Protein AF-A0A356KX65-F1 (afdb_monomer)

Sequence (88 aa):
MIGKLCGRLFVTAFLGVFVAVGWGLAFQAYQEGQAGSGSLSWPTADATVVASEVGETDRGWQPHVVYSYVHEGEQFVSERYSFGKDDR

Mean predicted aligned error: 12.09 Å

Solvent-accessible surface area (backbone atoms only — not comparable to full-atom values): 5406 Å² total; per-residue (Å²): 117,66,69,64,52,56,52,50,53,50,52,52,52,50,50,52,52,52,51,53,53,52,49,53,54,50,51,51,53,49,53,55,48,50,57,54,56,55,56,77,70,57,78,91,61,76,65,44,80,77,43,79,48,75,45,81,48,104,89,42,80,43,67,43,59,32,41,35,35,58,57,97,88,42,82,46,66,56,71,90,56,60,94,77,70,79,90,122

Structure (mmCIF, N/CA/C/O backbone):
data_AF-A0A356KX65-F1
#
_entry.id   AF-A0A356KX65-F1
#
loop_
_atom_site.group_PDB
_atom_site.id
_atom_site.type_symbol
_atom_site.label_atom_id
_atom_site.label_alt_id
_atom_site.label_comp_id
_atom_site.label_asym_id
_atom_site.label_entity_id
_atom_site.label_seq_id
_atom_site.pdbx_PDB_ins_code
_atom_site.Cartn_x
_atom_site.Cartn_y
_atom_site.Cartn_z
_atom_site.occupancy
_atom_site.B_iso_or_equiv
_atom_site.auth_seq_id
_atom_site.auth_comp_id
_atom_site.auth_asym_id
_atom_site.auth_atom_id
_atom_site.pdbx_PDB_model_num
ATOM 1 N N . MET A 1 1 ? 33.938 15.858 -33.977 1.00 59.25 1 MET A N 1
ATOM 2 C CA . MET A 1 1 ? 33.217 16.770 -33.053 1.00 59.25 1 MET A CA 1
ATOM 3 C C . MET A 1 1 ? 31.748 16.367 -32.851 1.00 59.25 1 MET A C 1
ATOM 5 O O . MET A 1 1 ? 31.307 16.348 -31.712 1.00 59.25 1 MET A O 1
ATOM 9 N N . ILE A 1 2 ? 31.035 15.945 -33.904 1.00 64.94 2 ILE A N 1
ATOM 10 C CA . ILE A 1 2 ? 29.611 15.534 -33.885 1.00 64.94 2 ILE A CA 1
ATOM 11 C C . ILE A 1 2 ? 29.282 14.382 -32.911 1.00 64.94 2 ILE A C 1
ATOM 13 O O . ILE A 1 2 ? 28.327 14.488 -32.148 1.00 64.94 2 ILE A O 1
ATOM 17 N N . GLY A 1 3 ? 30.109 13.331 -32.835 1.00 68.25 3 GLY A N 1
ATOM 18 C CA . GLY A 1 3 ? 29.840 12.183 -31.949 1.00 68.25 3 GLY A CA 1
ATOM 19 C C . GLY A 1 3 ? 29.805 12.517 -30.449 1.00 68.25 3 GLY A C 1
ATOM 20 O O . GLY A 1 3 ? 29.021 11.940 -29.702 1.00 68.25 3 GLY A O 1
ATOM 21 N N . LYS A 1 4 ? 30.589 13.511 -30.003 1.00 75.19 4 LYS A N 1
ATOM 22 C CA . LYS A 1 4 ? 30.576 13.979 -28.604 1.00 75.19 4 LYS A CA 1
ATOM 23 C C . LYS A 1 4 ? 29.302 14.765 -28.268 1.00 75.19 4 LYS A C 1
ATOM 25 O O . LYS A 1 4 ? 28.873 14.753 -27.119 1.00 75.19 4 LYS A O 1
ATOM 30 N N . LEU A 1 5 ? 28.701 15.432 -29.256 1.00 80.12 5 LEU A N 1
ATOM 31 C CA . LEU A 1 5 ? 27.467 16.200 -29.083 1.00 80.12 5 LEU A CA 1
ATOM 32 C C . LEU A 1 5 ? 26.246 15.271 -29.024 1.00 80.12 5 LEU A C 1
ATOM 34 O O . LEU A 1 5 ? 25.448 15.382 -28.098 1.00 80.12 5 LEU A O 1
ATOM 38 N N . CYS A 1 6 ? 26.158 14.293 -29.933 1.00 80.12 6 CYS A N 1
ATOM 39 C CA . CYS A 1 6 ? 25.104 13.272 -29.908 1.00 80.12 6 CYS A CA 1
ATOM 40 C C . CYS A 1 6 ? 25.155 12.419 -28.632 1.00 80.12 6 CYS A C 1
ATOM 42 O O . CYS A 1 6 ? 24.117 12.176 -28.025 1.00 80.12 6 CYS A O 1
ATOM 44 N N . GLY A 1 7 ? 26.355 12.032 -28.178 1.00 85.00 7 GLY A N 1
ATOM 45 C CA . GLY A 1 7 ? 26.517 11.293 -26.923 1.00 85.00 7 GLY A CA 1
ATOM 46 C C . GLY A 1 7 ? 26.044 12.084 -25.701 1.00 85.00 7 GLY A C 1
ATOM 47 O O . GLY A 1 7 ? 25.332 11.547 -24.860 1.00 85.00 7 GLY A O 1
ATOM 48 N N . ARG A 1 8 ? 26.366 13.383 -25.620 1.00 89.88 8 ARG A N 1
ATOM 49 C CA . ARG A 1 8 ? 25.892 14.246 -24.523 1.00 89.88 8 ARG A CA 1
ATOM 50 C C . ARG A 1 8 ? 24.378 14.432 -24.545 1.00 89.88 8 ARG A C 1
ATOM 52 O O . ARG A 1 8 ? 23.763 14.351 -23.493 1.00 89.88 8 ARG A O 1
ATOM 59 N N . LEU A 1 9 ? 23.783 14.643 -25.719 1.00 89.19 9 LEU A N 1
ATOM 60 C CA . LEU A 1 9 ? 22.328 14.773 -25.850 1.00 89.19 9 LEU A CA 1
ATOM 61 C C . LEU A 1 9 ? 21.606 13.496 -25.416 1.00 89.19 9 LEU A C 1
ATOM 63 O O . LEU A 1 9 ? 20.629 13.575 -24.678 1.00 89.19 9 LEU A O 1
ATOM 67 N N . PHE A 1 10 ? 22.123 12.332 -25.812 1.00 92.69 10 PHE A N 1
ATOM 68 C CA . PHE A 1 10 ? 21.576 11.046 -25.392 1.00 92.69 10 PHE A CA 1
ATOM 69 C C . PHE A 1 10 ? 21.660 10.854 -23.874 1.00 92.69 10 PHE A C 1
ATOM 71 O O . PHE A 1 10 ? 20.662 10.513 -23.249 1.00 92.69 10 PHE A O 1
ATOM 78 N N . VAL A 1 11 ? 22.821 11.125 -23.267 1.00 93.50 11 VAL A N 1
ATOM 79 C CA . VAL A 1 11 ? 23.003 10.994 -21.812 1.00 93.50 11 VAL A CA 1
ATOM 80 C C . VAL A 1 11 ? 22.080 11.942 -21.050 1.00 93.50 11 VAL A C 1
ATOM 82 O O . VAL A 1 11 ? 21.448 11.520 -20.087 1.00 93.50 11 VAL A O 1
ATOM 85 N N . THR A 1 12 ? 21.947 13.196 -21.488 1.00 94.69 12 THR A N 1
ATOM 86 C CA . THR A 1 12 ? 21.040 14.158 -20.847 1.00 94.69 12 THR A CA 1
ATOM 87 C C . THR A 1 12 ? 19.579 13.733 -20.980 1.00 94.69 12 THR A C 1
ATOM 89 O O . THR A 1 12 ? 18.836 13.810 -20.004 1.00 94.69 12 THR A O 1
ATOM 92 N N . ALA A 1 13 ? 19.163 13.249 -22.155 1.00 93.88 13 ALA A N 1
ATOM 93 C CA . ALA A 1 13 ? 17.804 12.760 -22.369 1.00 93.88 13 ALA A CA 1
ATOM 94 C C . ALA A 1 13 ? 17.507 11.524 -21.507 1.00 93.88 13 ALA A C 1
ATOM 96 O O . ALA A 1 13 ? 16.484 11.477 -20.828 1.00 93.88 13 ALA A O 1
ATOM 97 N N . PHE A 1 14 ? 18.430 10.560 -21.475 1.00 96.19 14 PHE A N 1
ATOM 98 C CA . PHE A 1 14 ? 18.306 9.363 -20.649 1.00 96.19 14 PHE A CA 1
ATOM 99 C C . PHE A 1 14 ? 18.234 9.708 -19.159 1.00 96.19 14 PHE A C 1
ATOM 101 O O . PHE A 1 14 ? 17.345 9.224 -18.465 1.00 96.19 14 PHE A O 1
ATOM 108 N N . LEU A 1 15 ? 19.121 10.583 -18.674 1.00 96.62 15 LEU A N 1
ATOM 109 C CA . LEU A 1 15 ? 19.115 11.021 -17.280 1.00 96.62 15 LEU A CA 1
ATOM 110 C C . LEU A 1 15 ? 17.804 11.735 -16.929 1.00 96.62 15 LEU A C 1
ATOM 112 O O . LEU A 1 15 ? 17.249 11.490 -15.864 1.00 96.62 15 LEU A O 1
ATOM 116 N N . GLY A 1 16 ? 17.284 12.569 -17.833 1.00 96.31 16 GLY A N 1
ATOM 117 C CA . GLY A 1 16 ? 15.996 13.237 -17.651 1.00 96.31 16 GLY A CA 1
ATOM 118 C C . GLY A 1 16 ? 14.845 12.245 -17.476 1.00 96.31 16 GLY A C 1
ATOM 119 O O . GLY A 1 16 ? 14.075 12.363 -16.526 1.00 96.31 16 GLY A O 1
ATOM 120 N N . VAL A 1 17 ? 14.768 11.227 -18.339 1.00 96.44 17 VAL A N 1
ATOM 121 C CA . VAL A 1 17 ? 13.756 10.163 -18.228 1.00 96.44 17 VAL A CA 1
ATOM 122 C C . VAL A 1 17 ? 13.946 9.357 -16.945 1.00 96.44 17 VAL A C 1
ATOM 124 O O . VAL A 1 17 ? 12.980 9.116 -16.227 1.00 96.44 17 VAL A O 1
ATOM 127 N N . PHE A 1 18 ? 15.183 8.978 -16.624 1.00 97.06 18 PHE A N 1
ATOM 128 C CA . PHE A 1 18 ? 15.494 8.206 -15.426 1.00 97.06 18 PHE A CA 1
ATOM 129 C C . PHE A 1 18 ? 15.074 8.940 -14.147 1.00 97.06 18 PHE A C 1
ATOM 131 O O . PHE A 1 18 ? 14.431 8.352 -13.282 1.00 97.06 18 PHE A O 1
ATOM 138 N N . VAL A 1 19 ? 15.378 10.238 -14.048 1.00 97.06 19 VAL A N 1
ATOM 139 C CA . VAL A 1 19 ? 14.976 11.069 -12.906 1.00 97.06 19 VAL A CA 1
ATOM 140 C C . VAL A 1 19 ? 13.457 11.213 -12.840 1.00 97.06 19 VAL A C 1
ATOM 142 O O . VAL A 1 19 ? 12.897 11.083 -11.756 1.00 97.06 19 VAL A O 1
ATOM 145 N N . ALA A 1 20 ? 12.776 11.425 -13.970 1.00 96.38 20 A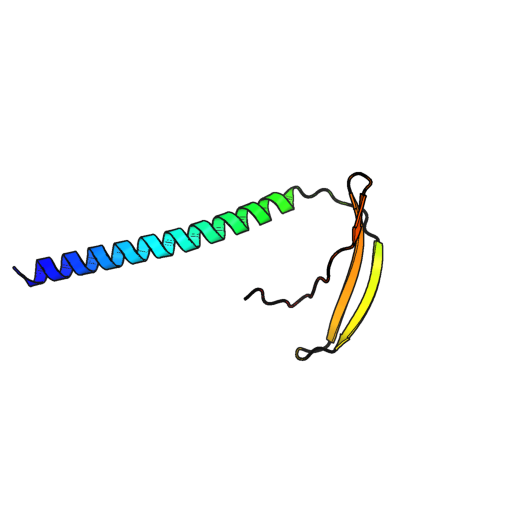LA A N 1
ATOM 146 C CA . ALA A 1 20 ? 11.318 11.547 -13.995 1.00 96.38 20 ALA A CA 1
ATOM 147 C C . ALA A 1 20 ? 10.619 10.261 -13.521 1.00 96.38 20 ALA A C 1
ATOM 149 O O . ALA A 1 20 ? 9.724 10.317 -12.678 1.00 96.38 20 ALA A O 1
ATOM 150 N N . VAL A 1 21 ? 11.062 9.100 -14.012 1.00 96.75 21 VAL A N 1
ATOM 151 C CA . VAL A 1 21 ? 10.529 7.795 -13.591 1.00 96.75 21 VAL A CA 1
ATOM 152 C C . VAL A 1 21 ? 10.851 7.528 -12.122 1.00 96.75 21 VAL A C 1
ATOM 154 O O . VAL A 1 21 ? 9.960 7.164 -11.357 1.00 96.75 21 VAL A O 1
ATOM 157 N N . GLY A 1 22 ? 12.100 7.757 -11.705 1.00 95.25 22 GLY A N 1
ATOM 158 C CA . GLY A 1 22 ? 12.520 7.578 -10.316 1.00 95.25 22 GLY A CA 1
ATOM 159 C C . GLY A 1 22 ? 11.721 8.447 -9.345 1.00 95.25 22 GLY A C 1
ATOM 160 O O . GLY A 1 22 ? 11.306 7.967 -8.294 1.00 95.25 22 GLY A O 1
ATOM 161 N N . TRP A 1 23 ? 11.436 9.697 -9.719 1.00 96.56 23 TRP A N 1
ATOM 162 C CA . TRP A 1 23 ? 10.603 10.597 -8.923 1.00 96.56 23 TRP A CA 1
ATOM 163 C C . TRP A 1 23 ? 9.158 10.107 -8.816 1.00 96.56 23 TRP A C 1
ATOM 165 O O . TRP A 1 23 ? 8.585 10.137 -7.729 1.00 96.56 23 TRP A O 1
ATOM 175 N N . GLY A 1 24 ? 8.575 9.623 -9.917 1.00 94.94 24 GLY A N 1
ATOM 176 C CA . GLY A 1 24 ? 7.225 9.054 -9.916 1.00 94.94 24 GLY A CA 1
ATOM 177 C C . GLY A 1 24 ? 7.096 7.863 -8.965 1.00 94.94 24 GLY A C 1
ATOM 178 O O . GLY A 1 24 ? 6.191 7.835 -8.134 1.00 94.94 24 GLY A O 1
ATOM 179 N N . LEU A 1 25 ? 8.05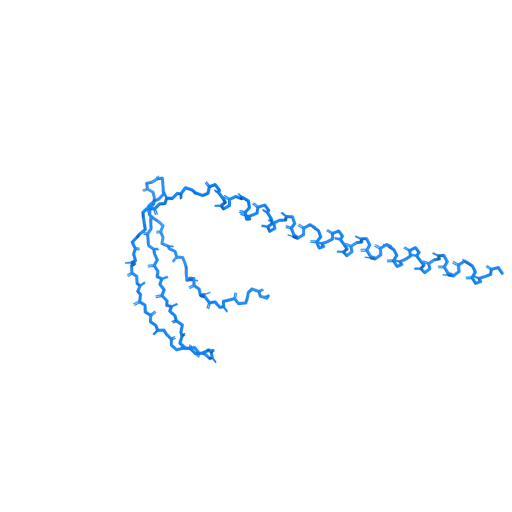0 6.929 -9.022 1.00 93.94 25 LEU A N 1
ATOM 180 C CA . LEU A 1 25 ? 8.084 5.767 -8.128 1.00 93.94 25 LEU A CA 1
ATOM 181 C C . LEU A 1 25 ? 8.290 6.170 -6.663 1.00 93.94 25 LEU A C 1
ATOM 183 O O . LEU A 1 25 ? 7.602 5.664 -5.781 1.00 93.94 25 LEU A O 1
ATOM 187 N N . ALA A 1 26 ? 9.204 7.108 -6.394 1.00 93.25 26 ALA A N 1
ATOM 188 C CA . ALA A 1 26 ? 9.439 7.605 -5.041 1.00 93.25 26 ALA A CA 1
ATOM 189 C C . ALA A 1 26 ? 8.194 8.293 -4.457 1.00 93.25 26 ALA A C 1
ATOM 1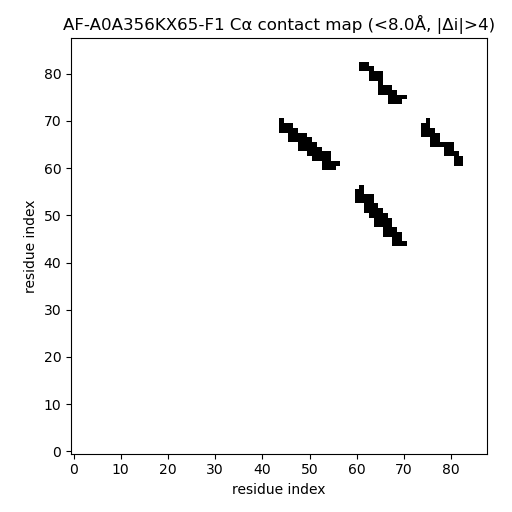91 O O . ALA A 1 26 ? 7.886 8.116 -3.281 1.00 93.25 26 ALA A O 1
ATOM 192 N N . PHE A 1 27 ? 7.458 9.047 -5.276 1.00 93.25 27 PHE A N 1
ATOM 193 C CA . PHE A 1 27 ? 6.220 9.698 -4.862 1.00 93.25 27 PHE A CA 1
ATOM 194 C C . PHE A 1 27 ? 5.115 8.688 -4.533 1.00 93.25 27 PHE A C 1
ATOM 196 O O . PHE A 1 27 ? 4.441 8.843 -3.517 1.00 93.25 27 PHE A O 1
ATOM 203 N N . GLN A 1 28 ? 4.966 7.633 -5.338 1.00 89.44 28 GLN A N 1
ATOM 204 C CA . GLN A 1 28 ? 4.017 6.553 -5.062 1.00 89.44 28 GLN A CA 1
ATOM 205 C C . GLN A 1 28 ? 4.356 5.831 -3.750 1.00 89.44 28 GLN A C 1
ATOM 207 O O . GLN A 1 28 ? 3.513 5.741 -2.860 1.00 89.44 28 GLN A O 1
ATOM 212 N N . ALA A 1 29 ? 5.619 5.427 -3.581 1.00 88.00 29 ALA A N 1
ATOM 213 C CA . ALA A 1 29 ? 6.087 4.781 -2.356 1.00 88.00 29 ALA A CA 1
ATOM 214 C C . ALA A 1 29 ? 5.909 5.677 -1.118 1.00 88.00 29 ALA A C 1
ATOM 216 O O . ALA A 1 29 ? 5.593 5.195 -0.033 1.00 88.00 29 ALA A O 1
ATOM 217 N N . TYR A 1 30 ? 6.081 6.993 -1.270 1.00 89.12 30 TYR A N 1
ATOM 218 C CA . TYR A 1 30 ? 5.839 7.945 -0.191 1.00 89.12 30 TYR A CA 1
ATOM 219 C C . TYR A 1 30 ? 4.361 8.007 0.218 1.00 89.12 30 TYR A C 1
ATOM 221 O O . TYR A 1 30 ? 4.067 8.034 1.412 1.00 89.12 30 TYR A O 1
ATOM 229 N N . GLN A 1 31 ? 3.424 7.999 -0.736 1.00 85.75 31 GLN A N 1
ATOM 230 C CA . GLN A 1 31 ? 1.991 7.983 -0.418 1.00 85.75 31 GLN A CA 1
ATOM 231 C C . GLN A 1 31 ? 1.579 6.703 0.311 1.00 85.75 31 GLN A C 1
ATOM 233 O O . GLN A 1 31 ? 0.918 6.775 1.347 1.00 85.75 31 GLN A O 1
ATOM 238 N N . GLU A 1 32 ? 2.021 5.548 -0.187 1.00 80.50 32 GLU A N 1
ATOM 239 C CA . GLU A 1 32 ? 1.770 4.253 0.451 1.00 80.50 32 GLU A CA 1
ATOM 240 C C . GLU A 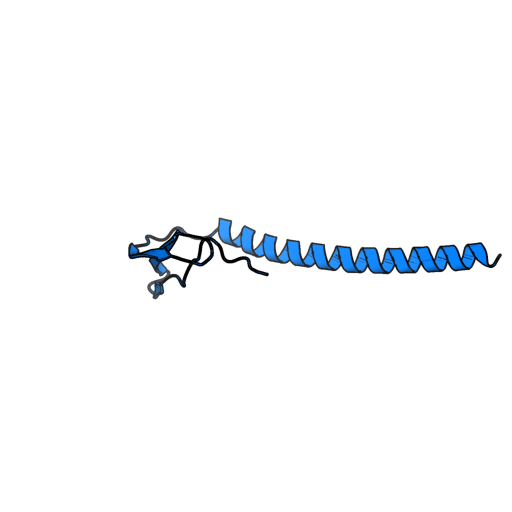1 32 ? 2.392 4.196 1.852 1.00 80.50 32 GLU A C 1
ATOM 242 O O . GLU A 1 32 ? 1.748 3.773 2.813 1.00 80.50 32 GLU A O 1
ATOM 247 N N . GLY A 1 33 ? 3.617 4.707 2.004 1.00 77.69 33 GLY A N 1
ATOM 248 C CA . GLY A 1 33 ? 4.301 4.797 3.291 1.00 77.69 33 GLY A CA 1
ATOM 249 C C . GLY A 1 33 ? 3.581 5.699 4.295 1.00 77.69 33 GLY A C 1
ATOM 250 O O . GLY A 1 33 ? 3.518 5.365 5.480 1.00 77.69 33 GLY A O 1
ATOM 251 N N . GLN A 1 34 ? 2.997 6.817 3.853 1.00 78.88 34 GLN A N 1
ATOM 252 C CA . GLN A 1 34 ? 2.185 7.669 4.726 1.00 78.88 34 GLN A CA 1
ATOM 253 C C . GLN A 1 34 ? 0.875 6.994 5.141 1.00 78.88 34 GLN A C 1
ATOM 255 O O . GLN A 1 34 ? 0.524 7.048 6.320 1.00 78.88 34 GLN A O 1
ATOM 260 N N . ALA A 1 35 ? 0.194 6.308 4.219 1.00 71.25 35 ALA A N 1
ATOM 261 C CA . ALA A 1 35 ? -0.995 5.522 4.547 1.00 71.25 35 ALA A CA 1
ATOM 262 C C . ALA A 1 35 ? -0.671 4.421 5.577 1.00 71.25 35 ALA A C 1
ATOM 264 O O . ALA A 1 35 ? -1.363 4.283 6.587 1.00 71.25 35 ALA A O 1
ATOM 265 N N . GLY A 1 36 ? 0.443 3.707 5.384 1.00 71.19 36 GLY A N 1
ATOM 266 C CA . GLY A 1 36 ? 0.938 2.700 6.324 1.00 71.19 36 GLY A CA 1
ATOM 267 C C . GLY A 1 36 ? 1.345 3.287 7.679 1.00 71.19 36 GLY A C 1
ATOM 268 O O . GLY A 1 36 ? 1.021 2.723 8.721 1.00 71.19 36 GLY A O 1
ATOM 269 N N . SER A 1 37 ? 1.987 4.453 7.701 1.00 71.44 37 SER A N 1
ATOM 270 C CA . SER A 1 37 ? 2.391 5.106 8.955 1.00 71.44 37 SER A CA 1
ATOM 271 C C . SER A 1 37 ? 1.185 5.554 9.786 1.00 71.44 37 SER A C 1
ATOM 273 O O . SER A 1 37 ? 1.211 5.429 11.007 1.00 71.44 37 SER A O 1
ATOM 275 N N . GLY A 1 38 ? 0.102 5.999 9.139 1.00 64.44 38 GLY A N 1
ATOM 276 C CA . GLY A 1 38 ? -1.164 6.303 9.815 1.00 64.44 38 GLY A CA 1
ATOM 277 C C . GLY A 1 38 ? -1.823 5.075 10.449 1.00 64.44 38 GLY A C 1
ATOM 278 O O . GLY A 1 38 ? -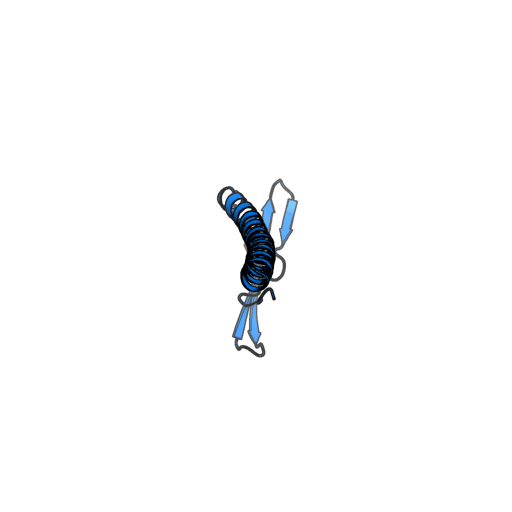2.457 5.196 11.497 1.00 64.44 38 GLY A O 1
ATOM 279 N N . SER A 1 39 ? -1.618 3.886 9.868 1.00 66.44 39 SER A N 1
ATOM 280 C CA . SER A 1 39 ? -2.163 2.634 10.412 1.00 66.44 39 SER A CA 1
ATOM 281 C C . SER A 1 39 ? -1.511 2.202 11.729 1.00 66.44 39 SER A C 1
ATOM 283 O O . SER A 1 39 ? -2.160 1.566 12.555 1.00 66.44 39 SER A O 1
ATOM 285 N N . LEU 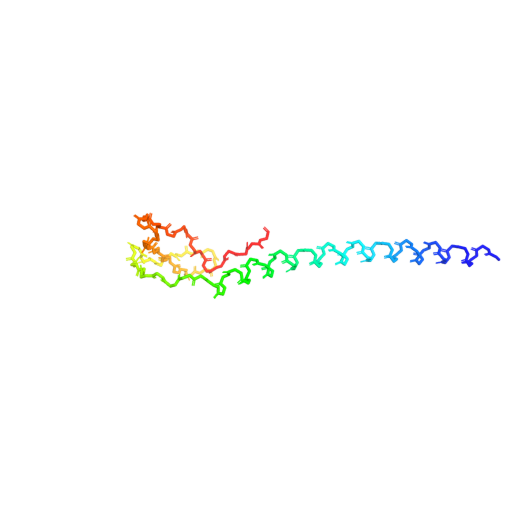A 1 40 ? -0.264 2.618 11.987 1.00 69.44 40 LEU A N 1
ATOM 286 C CA . LEU A 1 40 ? 0.426 2.332 13.253 1.00 69.44 40 LEU A CA 1
ATOM 287 C C . LEU A 1 40 ? -0.216 3.041 14.451 1.00 69.44 40 LEU A C 1
ATOM 289 O O . LEU A 1 40 ? -0.067 2.586 15.582 1.00 69.44 40 LEU A O 1
ATOM 293 N N . SER A 1 41 ? -0.913 4.152 14.210 1.00 76.50 41 SER A N 1
ATOM 294 C CA . SER A 1 41 ? -1.636 4.900 15.240 1.00 76.50 41 SER A CA 1
ATOM 295 C C . SER A 1 41 ? -3.125 4.573 15.298 1.00 76.50 41 SER A C 1
ATOM 297 O O . SER A 1 41 ? -3.862 5.267 15.998 1.00 76.50 41 SER A O 1
ATOM 299 N N . TRP A 1 42 ? -3.599 3.570 14.552 1.00 75.62 42 TRP A N 1
ATOM 300 C CA . TRP A 1 42 ? -5.015 3.231 14.583 1.00 75.62 42 TRP A CA 1
ATOM 301 C C . TRP A 1 42 ? -5.426 2.759 15.982 1.00 75.62 42 TRP A C 1
ATOM 303 O O . TRP A 1 42 ? -4.787 1.868 16.547 1.00 75.62 42 TRP A O 1
ATOM 313 N N . PRO A 1 43 ? -6.478 3.358 16.562 1.00 73.12 43 PRO A N 1
ATOM 314 C CA . PRO A 1 43 ? -6.990 2.920 17.845 1.00 73.12 43 PRO A CA 1
ATOM 315 C C . PRO A 1 43 ? -7.579 1.515 17.712 1.00 73.12 43 PRO A C 1
ATOM 317 O O . PRO A 1 43 ? -8.284 1.206 16.751 1.00 73.12 43 PRO A O 1
ATOM 320 N N . THR A 1 44 ? -7.310 0.665 18.699 1.00 80.19 44 THR A N 1
ATOM 321 C CA . THR A 1 44 ? -7.950 -0.647 18.790 1.00 80.19 44 THR A CA 1
ATOM 322 C C . THR A 1 44 ? -9.433 -0.459 19.102 1.00 80.19 44 THR A C 1
ATOM 324 O O . THR A 1 44 ? -9.779 0.253 20.045 1.00 80.19 44 THR A O 1
ATOM 327 N N . ALA A 1 45 ? -10.305 -1.107 18.332 1.00 81.25 45 ALA A N 1
ATOM 328 C CA . ALA A 1 45 ? -11.743 -1.132 18.572 1.00 81.25 45 ALA A CA 1
ATOM 329 C C . ALA A 1 45 ? -12.214 -2.578 18.749 1.00 81.25 45 ALA A C 1
ATOM 331 O O . ALA A 1 45 ? -11.770 -3.470 18.022 1.00 81.25 45 ALA A O 1
ATOM 332 N N . ASP A 1 46 ? -13.126 -2.801 19.694 1.00 84.44 46 ASP A N 1
ATOM 333 C CA . ASP A 1 46 ? -13.789 -4.094 19.835 1.00 84.44 46 ASP A CA 1
ATOM 334 C C . ASP A 1 46 ? -14.682 -4.333 18.611 1.00 84.44 46 ASP A C 1
ATOM 336 O O . ASP A 1 46 ? -15.597 -3.558 18.314 1.00 84.44 46 ASP A O 1
ATOM 340 N N . ALA A 1 47 ? -14.395 -5.409 17.882 1.00 84.31 47 ALA A N 1
ATOM 341 C CA . ALA A 1 47 ? -15.106 -5.785 16.668 1.00 84.31 47 ALA A CA 1
ATOM 342 C C . ALA A 1 47 ? -15.885 -7.087 16.877 1.00 84.31 47 ALA A C 1
ATOM 344 O O . ALA A 1 47 ? -15.405 -8.033 17.500 1.00 84.31 47 ALA A O 1
ATOM 345 N N . THR A 1 48 ? -17.089 -7.151 16.312 1.00 89.81 48 THR A N 1
ATOM 346 C CA . THR A 1 48 ? -17.930 -8.352 16.287 1.00 89.81 48 THR A CA 1
ATOM 347 C C . THR A 1 48 ? -17.988 -8.905 14.871 1.00 89.81 48 THR A C 1
ATOM 349 O O . THR A 1 48 ? -18.190 -8.155 13.918 1.00 89.81 48 THR A O 1
ATOM 352 N N . VAL A 1 49 ? -17.835 -10.220 14.722 1.00 88.25 49 VAL A N 1
ATOM 353 C CA . VAL A 1 49 ? -18.056 -10.898 13.439 1.00 88.25 49 VAL A CA 1
ATOM 354 C C . VAL A 1 49 ? -19.559 -10.967 13.180 1.00 88.25 49 VAL A C 1
ATOM 356 O O . VAL A 1 49 ? -20.286 -11.587 13.952 1.00 88.25 49 VAL A O 1
ATOM 359 N N . VAL A 1 50 ? -20.021 -10.339 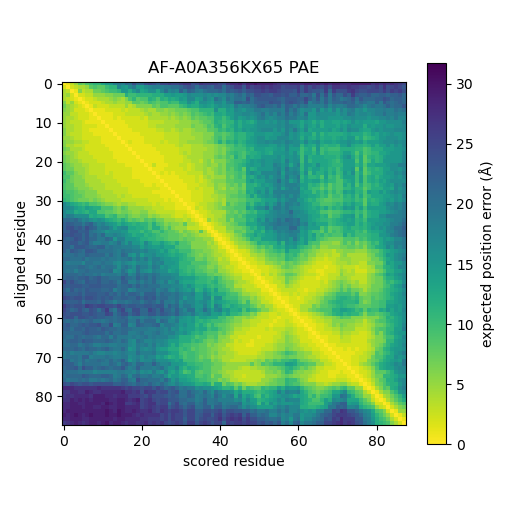12.099 1.00 90.12 50 VAL A N 1
ATOM 360 C CA . VAL A 1 50 ? -21.444 -10.315 11.711 1.00 90.12 50 VAL A CA 1
ATOM 361 C C . VAL A 1 50 ? -21.774 -11.305 10.596 1.00 90.12 50 VAL A C 1
ATOM 363 O O . VAL A 1 50 ? -22.915 -11.744 10.494 1.00 90.12 50 VAL A O 1
ATOM 366 N N . ALA A 1 51 ? -20.785 -11.706 9.797 1.00 84.88 51 ALA A N 1
ATOM 367 C CA . ALA A 1 51 ? -20.907 -12.803 8.842 1.00 84.88 51 ALA A CA 1
ATOM 368 C C . ALA A 1 51 ? -19.568 -13.536 8.716 1.00 84.88 51 ALA A C 1
ATOM 370 O O . ALA A 1 51 ? -18.510 -12.908 8.760 1.00 84.88 51 ALA A O 1
ATOM 371 N N . SER A 1 52 ? -19.622 -14.859 8.569 1.00 87.31 52 SER A N 1
ATOM 372 C CA . SER A 1 52 ? -18.457 -15.710 8.325 1.00 87.31 52 SER A CA 1
ATOM 373 C C . SER A 1 52 ? -18.881 -16.855 7.418 1.00 87.31 52 SER A C 1
ATOM 375 O O . SER A 1 52 ? -19.588 -17.770 7.838 1.00 87.31 52 SER A O 1
ATOM 377 N N . GLU A 1 53 ? -18.493 -16.769 6.155 1.00 86.88 53 GLU A N 1
ATOM 378 C CA . GLU A 1 53 ? -18.839 -17.727 5.112 1.00 86.88 53 GLU A CA 1
ATOM 379 C C . GLU A 1 53 ? -17.574 -18.155 4.372 1.00 86.88 53 GLU A C 1
ATOM 381 O O . GLU A 1 53 ? -16.557 -17.467 4.403 1.00 86.88 53 GLU A O 1
ATOM 386 N N . VAL A 1 54 ? -17.622 -19.289 3.681 1.00 85.69 54 VAL A N 1
ATOM 387 C CA . VAL A 1 54 ? -16.557 -19.692 2.759 1.00 85.69 54 VAL A CA 1
ATOM 388 C C . VAL A 1 54 ? -17.188 -19.858 1.387 1.00 85.69 54 VAL A C 1
ATOM 390 O O . VAL A 1 54 ? -18.105 -20.659 1.217 1.00 85.69 54 VAL A O 1
ATOM 393 N N . GLY A 1 55 ? -16.715 -19.069 0.425 1.00 83.38 55 GLY A N 1
ATOM 394 C CA . GLY A 1 55 ? -17.167 -19.111 -0.961 1.00 83.38 55 GLY A CA 1
ATOM 395 C C . GLY A 1 55 ? -16.133 -19.781 -1.854 1.00 83.38 55 GLY A C 1
ATOM 396 O O . GLY A 1 55 ? -14.929 -19.633 -1.647 1.00 83.38 55 GLY A O 1
ATOM 397 N N . GLU A 1 56 ? -16.593 -20.508 -2.863 1.00 86.44 56 GLU A N 1
ATOM 398 C CA . GLU A 1 56 ? -15.728 -20.987 -3.937 1.00 86.44 56 GLU A CA 1
ATOM 399 C C . GLU A 1 56 ? -15.515 -19.863 -4.963 1.00 86.44 56 GLU A C 1
ATOM 401 O O . GLU A 1 56 ? -16.448 -19.149 -5.332 1.00 86.44 56 GLU A O 1
ATOM 406 N N . THR A 1 57 ? -14.272 -19.684 -5.404 1.00 81.31 57 THR A N 1
ATOM 407 C CA . THR A 1 57 ? -13.874 -18.730 -6.446 1.00 81.31 57 THR A CA 1
ATOM 408 C C . THR A 1 57 ? -13.079 -19.453 -7.529 1.00 81.31 57 THR A C 1
ATOM 410 O O . THR A 1 57 ? -12.582 -20.556 -7.303 1.00 81.31 57 THR A O 1
ATOM 413 N N . ASP A 1 58 ? -12.833 -18.791 -8.661 1.00 82.69 58 ASP A N 1
ATOM 414 C CA . ASP A 1 58 ? -11.951 -19.301 -9.728 1.00 82.69 58 ASP A CA 1
ATOM 415 C C . AS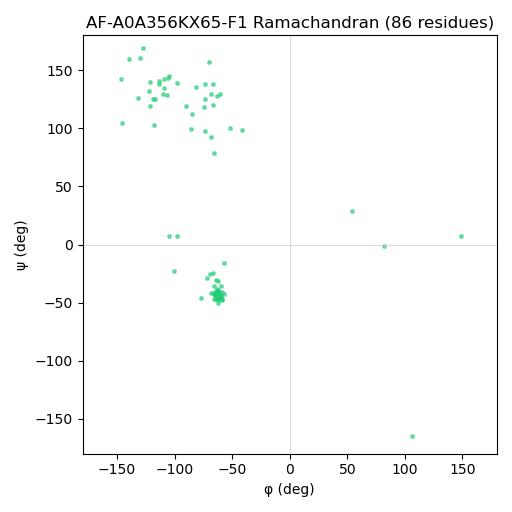P A 1 58 ? -10.517 -19.611 -9.243 1.00 82.69 58 ASP A C 1
ATOM 417 O O . ASP A 1 58 ? -9.753 -20.295 -9.921 1.00 82.69 58 ASP A O 1
ATOM 421 N N . ARG A 1 59 ? -10.135 -19.094 -8.065 1.00 79.56 59 ARG A N 1
ATOM 422 C CA . ARG A 1 59 ? -8.835 -19.304 -7.411 1.00 79.56 59 ARG A CA 1
ATOM 423 C C . ARG A 1 59 ? -8.907 -20.284 -6.224 1.00 79.56 59 ARG A C 1
ATOM 425 O O . ARG A 1 59 ? -7.914 -20.439 -5.518 1.00 79.56 59 ARG A O 1
ATOM 432 N N . GLY A 1 60 ? -10.051 -20.936 -5.996 1.00 85.31 60 GLY A N 1
ATOM 433 C CA . GLY A 1 60 ? -10.300 -21.866 -4.888 1.00 85.31 60 GLY A CA 1
ATOM 434 C C . GLY A 1 60 ? -11.200 -21.296 -3.786 1.00 85.31 60 GLY A C 1
ATOM 435 O O . GLY A 1 60 ? -11.882 -20.287 -3.974 1.00 85.31 60 GLY A O 1
ATOM 436 N N . TRP A 1 61 ? -11.217 -21.957 -2.628 1.00 82.25 61 TRP A N 1
ATOM 437 C CA . TRP A 1 61 ? -12.037 -21.570 -1.477 1.00 82.25 61 TRP A CA 1
ATOM 438 C C . TRP A 1 61 ? -11.480 -20.326 -0.782 1.00 82.25 61 TRP A C 1
ATOM 440 O O . TRP A 1 61 ? -10.321 -20.314 -0.368 1.00 82.25 61 TRP A O 1
ATOM 450 N N . GLN A 1 62 ? -12.310 -19.295 -0.623 1.00 82.38 62 GLN A N 1
ATOM 451 C CA . GLN A 1 62 ? -11.950 -18.054 0.059 1.00 82.38 62 GLN A CA 1
ATOM 452 C C . GLN A 1 62 ? -12.894 -17.770 1.234 1.00 82.38 62 GLN A C 1
ATOM 454 O O . GLN A 1 62 ? -14.118 -17.834 1.071 1.00 82.38 62 GLN A O 1
ATOM 459 N N . PRO A 1 63 ? -12.351 -17.441 2.421 1.00 81.06 63 PRO A N 1
ATOM 460 C CA . PRO A 1 63 ? -13.156 -17.019 3.554 1.00 81.06 63 PRO A CA 1
ATOM 461 C C . PRO A 1 63 ? -13.680 -15.595 3.338 1.00 81.06 63 PRO A C 1
ATOM 463 O O . PRO A 1 63 ? -12.958 -14.699 2.901 1.00 81.06 63 PRO A O 1
ATOM 466 N N . HIS A 1 64 ? -14.937 -15.391 3.698 1.00 80.69 64 HIS A N 1
ATOM 467 C CA . HIS A 1 64 ? -15.640 -14.123 3.691 1.00 80.69 64 HIS A CA 1
ATOM 468 C C . HIS A 1 64 ? -16.051 -13.803 5.124 1.00 80.69 64 HIS A C 1
ATOM 470 O O . HIS A 1 64 ? -17.000 -14.384 5.649 1.00 80.69 64 HIS A O 1
ATOM 476 N N . VAL A 1 65 ? -15.316 -12.893 5.761 1.00 82.56 65 VAL A N 1
ATOM 477 C CA . VAL A 1 65 ? -15.603 -12.452 7.128 1.00 82.56 65 VAL A CA 1
ATOM 478 C C . VAL A 1 65 ? -15.940 -10.971 7.105 1.00 82.56 65 VAL A C 1
ATOM 480 O O . VAL A 1 65 ? -15.169 -10.163 6.590 1.00 82.56 65 VAL A O 1
ATOM 483 N N . VAL A 1 66 ? -17.102 -10.627 7.650 1.00 86.25 66 VAL A N 1
ATOM 484 C CA . VAL A 1 66 ? -17.561 -9.246 7.803 1.00 86.25 66 VAL A CA 1
ATOM 485 C C . VAL A 1 66 ? -17.543 -8.907 9.286 1.00 86.25 66 VAL A C 1
ATOM 487 O O . VAL A 1 66 ? -18.099 -9.643 10.106 1.00 86.25 66 VAL A O 1
ATOM 490 N N . TYR A 1 67 ? -16.916 -7.785 9.623 1.00 85.62 67 TYR A N 1
ATOM 491 C CA . TYR A 1 67 ? -16.806 -7.268 10.979 1.00 85.62 67 TYR A CA 1
ATOM 492 C C . TYR A 1 67 ? -17.670 -6.018 11.135 1.00 85.62 67 TYR A C 1
ATOM 494 O O . TYR A 1 67 ? -17.728 -5.181 10.239 1.00 85.62 67 TYR A O 1
ATOM 502 N N . SER A 1 68 ? -18.303 -5.854 12.290 1.00 89.44 68 SER A N 1
ATOM 503 C CA . SER A 1 68 ? -18.862 -4.575 12.721 1.00 89.44 68 SER A CA 1
ATOM 504 C C . SER A 1 68 ? -18.108 -4.069 13.938 1.00 89.44 68 SER A C 1
ATOM 506 O O . SER A 1 68 ? -17.857 -4.849 14.859 1.00 89.44 68 SER A O 1
ATOM 508 N N . TYR A 1 69 ? -17.804 -2.781 13.982 1.00 86.44 69 TYR A N 1
ATOM 509 C CA . TYR A 1 69 ? -17.164 -2.141 15.127 1.00 86.44 69 TYR A CA 1
ATOM 510 C C . TYR A 1 69 ? -17.782 -0.766 15.375 1.00 86.44 69 TYR A C 1
ATOM 512 O O . TYR A 1 69 ? -18.419 -0.188 14.495 1.00 86.44 69 TYR A O 1
ATOM 520 N N . VAL A 1 70 ? -17.614 -0.253 16.591 1.00 85.81 70 VAL A N 1
ATOM 521 C CA . VAL A 1 70 ? -18.055 1.097 16.956 1.00 85.81 70 VAL A CA 1
ATOM 522 C C . VAL A 1 70 ? -16.829 1.990 17.068 1.00 85.81 70 VAL A C 1
ATOM 524 O O . VAL A 1 70 ? -15.879 1.657 17.776 1.00 85.81 70 VAL A O 1
ATOM 527 N N . HIS A 1 71 ? -16.855 3.130 16.387 1.00 82.88 71 HIS A N 1
ATOM 528 C CA . HIS A 1 71 ? -15.826 4.157 16.489 1.00 82.88 71 HIS A CA 1
ATOM 529 C C . HIS A 1 71 ? -16.507 5.511 16.679 1.00 82.88 71 HIS A C 1
ATOM 531 O O . HIS A 1 71 ? -17.424 5.849 15.943 1.00 82.88 71 HIS A O 1
ATOM 537 N N . GLU A 1 72 ? -16.125 6.242 17.729 1.00 85.25 72 GLU A N 1
ATOM 538 C CA . GLU A 1 72 ? -16.714 7.551 18.073 1.00 85.25 72 GLU A CA 1
ATOM 539 C C . GLU A 1 72 ? -18.255 7.553 18.214 1.00 85.25 72 GLU A C 1
ATOM 541 O O . GLU A 1 72 ? -18.920 8.564 18.011 1.00 85.25 72 GLU A O 1
ATOM 546 N N . GLY A 1 73 ? -18.836 6.414 18.611 1.00 83.25 73 GLY A N 1
ATOM 547 C CA . GLY A 1 73 ? -20.286 6.252 18.775 1.00 83.25 73 GLY A CA 1
ATOM 548 C C . GLY A 1 73 ? -21.044 5.956 17.477 1.00 83.25 73 GLY A C 1
ATOM 549 O O . GLY A 1 73 ? -22.251 5.722 17.528 1.00 83.25 73 GLY A O 1
ATOM 550 N N . GLU A 1 74 ? -20.352 5.904 16.340 1.00 83.69 74 GLU A N 1
ATOM 551 C CA . GLU A 1 74 ? -20.901 5.486 15.055 1.00 83.69 74 GLU A CA 1
ATOM 552 C C . GLU A 1 74 ? -20.568 4.012 14.783 1.00 83.69 74 GLU A C 1
ATOM 554 O O . GLU A 1 74 ? -19.480 3.519 15.101 1.00 83.69 74 GLU A O 1
ATOM 559 N N . GLN A 1 75 ? -21.543 3.277 14.243 1.00 85.31 75 GLN A N 1
ATOM 560 C CA . GLN A 1 75 ? -21.382 1.867 13.908 1.00 85.31 75 GLN A CA 1
ATOM 561 C C . GLN A 1 75 ? -20.877 1.733 12.475 1.00 85.31 75 GLN A C 1
ATOM 563 O O . GLN A 1 75 ? -21.564 2.103 11.525 1.00 85.31 75 GLN A O 1
ATOM 568 N N . PHE A 1 76 ? -19.706 1.128 12.328 1.00 83.12 76 PHE A N 1
ATOM 569 C CA . PHE A 1 76 ? -19.104 0.817 11.043 1.00 83.12 76 PHE A CA 1
ATOM 570 C C . PHE A 1 76 ? -19.214 -0.678 10.769 1.00 83.12 76 PHE A C 1
ATOM 572 O O . PHE A 1 76 ? -19.082 -1.513 11.669 1.00 83.12 76 PHE A O 1
ATOM 579 N N . VAL A 1 77 ? -19.442 -1.022 9.505 1.00 84.38 77 VAL A N 1
ATOM 580 C CA . VAL A 1 77 ? -19.410 -2.398 9.011 1.00 84.38 77 VAL A CA 1
ATOM 581 C C . VAL A 1 77 ? -18.320 -2.463 7.955 1.00 84.38 77 VAL A C 1
ATOM 583 O O . VAL A 1 77 ? -18.314 -1.660 7.024 1.00 84.38 77 VAL A O 1
ATOM 586 N N . SER A 1 78 ? -17.375 -3.387 8.116 1.00 76.19 78 SER A N 1
ATOM 587 C CA . SER A 1 78 ? -16.283 -3.561 7.167 1.00 76.19 78 SER A CA 1
ATOM 588 C C . SER A 1 78 ? -16.844 -3.914 5.793 1.00 76.19 78 SER A C 1
ATOM 590 O O . SER A 1 78 ? -17.621 -4.865 5.668 1.00 76.19 78 SER A O 1
ATOM 592 N N . GLU A 1 79 ? -16.410 -3.208 4.755 1.00 65.62 79 GLU A N 1
ATOM 593 C CA . GLU A 1 79 ? -16.655 -3.653 3.389 1.00 65.62 79 GLU A CA 1
ATOM 594 C C . GLU A 1 79 ? -15.824 -4.903 3.069 1.00 65.62 79 GLU A C 1
ATOM 596 O O . GLU A 1 79 ? -14.813 -5.191 3.710 1.00 65.62 79 GLU A O 1
ATOM 601 N N . ARG A 1 80 ? -16.295 -5.664 2.077 1.00 53.31 80 ARG A N 1
ATOM 602 C CA . ARG A 1 80 ? -15.782 -6.966 1.628 1.00 53.31 80 ARG A CA 1
ATOM 603 C C . ARG A 1 80 ? -14.243 -7.012 1.590 1.00 53.31 80 ARG A C 1
ATOM 605 O O . ARG A 1 80 ? -13.631 -6.601 0.604 1.00 53.31 80 ARG A O 1
ATOM 612 N N . TYR A 1 81 ? -13.613 -7.569 2.625 1.00 48.84 81 TYR A N 1
ATOM 613 C CA . TYR A 1 81 ? -12.175 -7.828 2.605 1.00 48.84 81 TYR A CA 1
ATOM 614 C C . TYR A 1 81 ? -11.935 -9.190 1.948 1.00 48.84 81 TYR A C 1
ATOM 616 O O . TYR A 1 81 ? -12.127 -10.242 2.552 1.00 48.84 81 TYR A O 1
ATOM 624 N N . SER A 1 82 ? -11.579 -9.173 0.665 1.00 46.16 82 SER A N 1
ATOM 625 C CA . SER A 1 82 ? -11.121 -10.364 -0.051 1.00 46.16 82 SER A CA 1
ATOM 626 C C . SER A 1 82 ? -9.628 -10.529 0.203 1.00 46.16 82 SER A C 1
ATOM 628 O O . SER A 1 82 ? -8.834 -9.742 -0.317 1.00 46.16 82 SER A O 1
ATOM 630 N N . PHE A 1 83 ? -9.233 -11.573 0.935 1.00 48.03 83 PHE A N 1
ATOM 631 C CA . PHE A 1 83 ? -7.842 -12.031 0.998 1.00 48.03 83 PHE A CA 1
ATOM 632 C C . PHE A 1 83 ? -7.425 -12.550 -0.389 1.00 48.03 83 PHE A C 1
ATOM 634 O O . PHE A 1 83 ? -7.472 -13.744 -0.663 1.00 48.03 83 PHE A O 1
ATOM 641 N N . GLY A 1 84 ? -7.106 -11.643 -1.312 1.00 42.72 84 GLY A N 1
ATOM 642 C CA . GLY A 1 84 ? -6.768 -12.005 -2.690 1.00 42.72 84 GLY A CA 1
ATOM 643 C C . GLY A 1 84 ? -7.129 -10.985 -3.763 1.00 42.72 84 GLY A C 1
ATOM 644 O O . GLY A 1 84 ? -6.994 -11.312 -4.944 1.00 42.72 84 GLY A O 1
ATOM 645 N N . LYS A 1 85 ? -7.581 -9.774 -3.404 1.00 39.78 85 LYS A N 1
ATOM 646 C CA . LYS A 1 85 ? -7.690 -8.708 -4.399 1.00 39.78 85 LYS A CA 1
ATOM 647 C C . LYS A 1 85 ? -6.277 -8.219 -4.731 1.00 39.78 85 LYS A C 1
ATOM 649 O O . LYS A 1 85 ? -5.678 -7.462 -3.980 1.00 39.78 85 LYS A O 1
ATOM 654 N N . ASP A 1 86 ? -5.741 -8.747 -5.831 1.00 44.56 86 ASP A N 1
ATOM 655 C CA . ASP A 1 86 ? -4.756 -8.042 -6.648 1.00 44.56 86 ASP A CA 1
ATOM 656 C C . ASP A 1 86 ? -5.354 -6.660 -6.954 1.00 44.56 86 ASP A C 1
ATOM 658 O O . ASP A 1 86 ? -6.218 -6.544 -7.828 1.00 44.56 86 ASP A O 1
ATOM 662 N N . ASP A 1 87 ? -4.929 -5.631 -6.224 1.00 39.22 87 ASP A N 1
ATOM 663 C CA . ASP A 1 87 ? -5.004 -4.257 -6.713 1.00 39.22 87 ASP A CA 1
ATOM 664 C C . ASP A 1 87 ? -4.001 -4.158 -7.873 1.00 39.22 87 ASP A C 1
ATOM 666 O O . ASP A 1 87 ? -2.796 -3.983 -7.680 1.00 39.22 87 ASP A O 1
ATOM 670 N N . ARG A 1 88 ? -4.503 -4.385 -9.089 1.00 35.97 88 ARG A N 1
ATOM 671 C CA . ARG A 1 88 ? -3.849 -4.009 -10.345 1.00 35.97 88 ARG A CA 1
ATOM 672 C C . ARG A 1 88 ? -4.551 -2.810 -10.948 1.00 35.97 88 ARG A C 1
ATOM 674 O O . ARG A 1 88 ? -5.802 -2.833 -10.980 1.00 35.97 88 ARG A O 1
#

Nearest PDB structures (foldseek):
  3iaq-assembly1_C  TM=6.623E-01  e=5.319E-01  Escherichia coli K-12
  6edx-assembly1_A  TM=6.858E-01  e=6.499E-01  Homo sapiens
  5npg-assembly1_A  TM=6.258E-01  e=6.079E-01  Drosophila melanogaster
  5kpe-assembly1_A  TM=6.387E-01  e=1.267E+00  synthetic construct
  5h7z-assembly1_A  TM=4.973E-01  e=4.506E+00  Pseudomonas aeruginosa PAO1

pLDDT: mean 80.09, std 14.79, range [35.97, 97.06]

Secondary structure (DSSP, 8-state):
-HHHHHHHHHHHHHHHHHHHHHHHHHHHHHHHHHHHHHHTTPPP--EEEEEEEEEEETTEEEEEEEEEEEETTEEEE-----TT----

Radius of 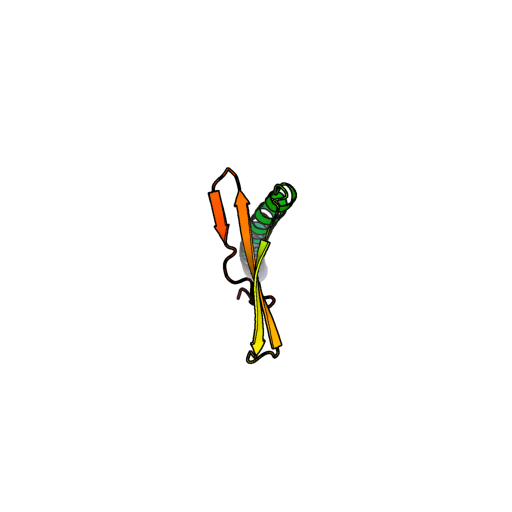gyration: 24.06 Å; Cα contacts (8 Å, |Δi|>4): 68; chains: 1; bounding box: 55×39×54 Å

Foldseek 3Di:
DVVVVVVVVVVVVVVVVVVVVVVVVVVVVVVVVVVVVVVVPDDDWDKDWPDWDWDQDPVGIWIWTKIWTDDPNDIDIDDTDTPDPPPD